Protein AF-A0A2Z6LKU2-F1 (afdb_monomer_lite)

Organism: Trifolium subterraneum (NCBI:txid3900)

Structure (mmCIF, N/CA/C/O backbone):
data_AF-A0A2Z6LKU2-F1
#
_entry.id   AF-A0A2Z6LKU2-F1
#
loop_
_atom_site.group_PDB
_atom_site.id
_atom_site.type_symbol
_atom_site.label_atom_id
_atom_site.label_alt_id
_atom_site.label_comp_id
_atom_site.label_asym_id
_atom_site.label_entity_id
_atom_site.label_seq_id
_atom_site.pdbx_PDB_ins_code
_atom_site.Cartn_x
_atom_site.Cartn_y
_atom_site.Cartn_z
_atom_site.occupancy
_atom_site.B_iso_or_equiv
_atom_site.auth_seq_id
_atom_site.auth_comp_id
_atom_site.auth_asym_id
_atom_site.auth_atom_id
_atom_site.pdbx_PDB_model_num
ATOM 1 N N . MET A 1 1 ? -12.713 -2.130 3.044 1.00 89.94 1 MET A N 1
ATOM 2 C CA . MET A 1 1 ? -11.555 -2.705 2.335 1.00 89.94 1 MET A CA 1
ATOM 3 C C . MET A 1 1 ? -11.783 -4.200 2.167 1.00 89.94 1 MET A C 1
ATOM 5 O O . MET A 1 1 ? -12.095 -4.865 3.149 1.00 89.94 1 MET A O 1
ATOM 9 N N . THR A 1 2 ? -11.712 -4.700 0.940 1.00 95.00 2 THR A N 1
ATOM 10 C CA . THR A 1 2 ? -11.947 -6.093 0.536 1.00 95.00 2 THR A CA 1
ATOM 11 C C . THR A 1 2 ? -10.673 -6.696 -0.072 1.00 95.00 2 THR A C 1
ATOM 13 O O . THR A 1 2 ? -9.779 -5.946 -0.462 1.00 95.00 2 THR A O 1
ATOM 16 N N . PRO A 1 3 ? -10.563 -8.032 -0.211 1.00 95.81 3 PRO A N 1
ATOM 17 C CA . PRO A 1 3 ? -9.411 -8.647 -0.877 1.00 95.81 3 PRO A CA 1
ATOM 18 C C . PRO A 1 3 ? -9.172 -8.151 -2.315 1.00 95.81 3 PRO A C 1
ATOM 20 O O . PRO A 1 3 ? -8.023 -8.049 -2.735 1.00 95.81 3 PRO A O 1
ATOM 23 N N . ALA A 1 4 ? -10.232 -7.801 -3.055 1.00 96.50 4 ALA A N 1
ATOM 24 C CA . ALA A 1 4 ? -10.111 -7.224 -4.396 1.00 96.50 4 ALA A CA 1
ATOM 25 C C . ALA A 1 4 ? -9.502 -5.812 -4.360 1.00 96.50 4 ALA A C 1
ATOM 27 O O . ALA A 1 4 ? -8.610 -5.518 -5.152 1.00 96.50 4 ALA A O 1
ATOM 28 N N . ASP A 1 5 ? -9.906 -4.983 -3.390 1.00 94.56 5 ASP A N 1
ATOM 29 C CA . ASP A 1 5 ? -9.334 -3.642 -3.195 1.00 94.56 5 ASP A CA 1
ATOM 30 C C . ASP A 1 5 ? -7.833 -3.717 -2.858 1.00 94.56 5 ASP A C 1
ATOM 32 O O . ASP A 1 5 ? -7.048 -2.868 -3.277 1.00 94.56 5 ASP A O 1
ATOM 36 N N . VAL A 1 6 ? -7.409 -4.735 -2.096 1.00 94.88 6 VAL A N 1
ATOM 37 C CA . VAL A 1 6 ? -5.984 -4.966 -1.800 1.00 94.88 6 VAL A CA 1
ATOM 38 C C . VAL A 1 6 ? -5.220 -5.301 -3.081 1.00 94.88 6 VAL A C 1
ATOM 40 O O . VAL A 1 6 ? -4.170 -4.713 -3.328 1.00 94.88 6 VAL A O 1
ATOM 43 N N . ALA A 1 7 ? -5.757 -6.197 -3.914 1.00 94.94 7 ALA A N 1
ATOM 44 C CA . ALA A 1 7 ? -5.134 -6.565 -5.182 1.00 94.94 7 ALA A CA 1
ATOM 45 C C . ALA A 1 7 ? -5.025 -5.368 -6.140 1.00 94.94 7 ALA A C 1
ATOM 47 O O . ALA A 1 7 ? -3.982 -5.178 -6.755 1.00 94.94 7 ALA A O 1
ATOM 48 N N . GLU A 1 8 ? -6.056 -4.524 -6.230 1.00 93.69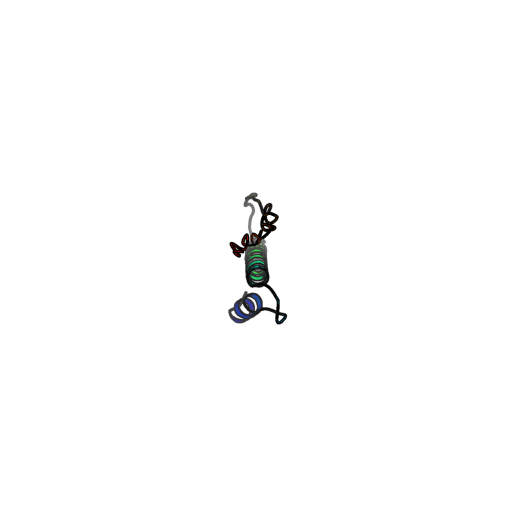 8 GLU A N 1
ATOM 49 C CA . GLU A 1 8 ? -6.026 -3.320 -7.071 1.00 93.69 8 GLU A CA 1
ATOM 50 C C . GLU A 1 8 ? -4.958 -2.308 -6.623 1.00 93.69 8 GLU A C 1
ATOM 52 O O . GLU A 1 8 ? -4.367 -1.622 -7.456 1.00 93.69 8 GLU A O 1
ATOM 57 N N . ASN A 1 9 ? -4.690 -2.196 -5.319 1.00 95.19 9 ASN A N 1
ATOM 58 C CA . ASN A 1 9 ? -3.644 -1.297 -4.829 1.00 95.19 9 ASN A CA 1
ATOM 59 C C . ASN A 1 9 ? -2.233 -1.877 -4.972 1.00 95.19 9 ASN A C 1
ATOM 61 O O . ASN A 1 9 ? -1.295 -1.102 -5.078 1.00 95.19 9 ASN A O 1
ATOM 65 N N . LEU A 1 10 ? -2.076 -3.203 -5.005 1.00 93.81 10 LEU A N 1
ATOM 66 C CA . LEU A 1 10 ? -0.777 -3.859 -5.215 1.00 93.81 10 LEU A CA 1
ATOM 67 C C . LEU A 1 10 ? -0.406 -4.033 -6.690 1.00 93.81 10 LEU A C 1
ATOM 69 O O . LEU A 1 10 ? 0.717 -4.436 -6.990 1.00 93.81 10 LEU A O 1
ATOM 73 N N . MET A 1 11 ? -1.338 -3.771 -7.605 1.00 92.75 11 MET A N 1
ATOM 74 C CA . MET A 1 11 ? -1.069 -3.821 -9.033 1.00 92.75 11 MET A CA 1
ATOM 75 C C . MET A 1 11 ? -0.741 -2.429 -9.577 1.00 92.75 11 MET A C 1
ATOM 77 O O . MET A 1 11 ? -1.479 -1.476 -9.296 1.00 92.75 11 MET A O 1
ATOM 81 N N . PRO A 1 12 ? 0.292 -2.324 -10.430 1.00 89.81 12 PRO A N 1
ATOM 82 C CA . PRO A 1 12 ? 0.568 -1.090 -11.133 1.00 89.81 12 PRO A CA 1
ATOM 83 C C . PRO A 1 12 ? -0.572 -0.776 -12.114 1.00 89.81 12 PRO A C 1
ATOM 85 O O . PRO A 1 12 ? -1.032 -1.632 -12.874 1.00 89.81 12 PRO A O 1
ATOM 88 N N . LYS A 1 13 ? -1.047 0.467 -12.104 1.00 88.88 13 LYS A N 1
ATOM 89 C CA . LYS A 1 13 ? -2.080 1.002 -13.003 1.00 88.88 13 LYS A CA 1
ATOM 90 C C . LYS A 1 13 ? -1.556 1.280 -14.403 1.00 88.88 13 LYS A C 1
ATOM 92 O O . LYS A 1 13 ? -2.339 1.292 -15.352 1.00 88.88 13 LYS A O 1
ATOM 97 N N . VAL A 1 14 ? -0.257 1.533 -14.531 1.00 88.81 14 VAL A N 1
ATOM 98 C CA . VAL A 1 14 ? 0.431 1.748 -15.808 1.00 88.81 14 VAL A CA 1
ATOM 99 C C . VAL A 1 14 ? 1.706 0.912 -15.854 1.00 88.81 14 VAL A C 1
ATOM 101 O O . VAL A 1 14 ? 2.260 0.562 -14.820 1.00 88.81 14 VAL A O 1
ATOM 104 N N . ALA A 1 15 ? 2.169 0.572 -17.058 1.00 89.56 15 ALA A N 1
ATOM 105 C CA . ALA A 1 15 ? 3.238 -0.413 -17.269 1.00 89.56 15 ALA A CA 1
ATOM 106 C C . ALA A 1 15 ? 4.584 -0.066 -16.600 1.00 89.56 15 ALA A C 1
ATOM 108 O O . ALA A 1 15 ? 5.418 -0.946 -16.420 1.00 89.56 15 ALA A O 1
ATOM 109 N N . ASN A 1 16 ? 4.792 1.203 -16.263 1.00 91.50 16 ASN A N 1
ATOM 110 C CA . ASN A 1 16 ? 6.000 1.752 -15.659 1.00 91.50 16 ASN A CA 1
ATOM 111 C C . ASN A 1 16 ? 5.717 2.443 -14.312 1.00 91.50 16 ASN A C 1
ATOM 113 O O . ASN A 1 16 ? 6.486 3.315 -13.917 1.00 91.50 16 ASN A O 1
ATOM 117 N N . GLU A 1 17 ? 4.591 2.130 -13.657 1.00 91.50 17 GLU A N 1
ATOM 118 C CA . GLU A 1 17 ? 4.332 2.611 -12.295 1.00 91.50 17 GLU A CA 1
ATOM 119 C C . GLU A 1 17 ? 5.282 1.902 -11.332 1.00 91.50 17 GLU A C 1
ATOM 121 O O . GLU A 1 17 ? 5.454 0.682 -11.404 1.00 91.50 17 GLU A O 1
ATOM 126 N N . ASP A 1 18 ? 5.894 2.681 -10.448 1.00 92.81 18 ASP A N 1
ATOM 127 C CA . ASP A 1 18 ? 6.813 2.157 -9.458 1.00 92.81 18 ASP A CA 1
ATOM 128 C C . ASP A 1 18 ? 6.078 1.348 -8.374 1.00 92.81 18 ASP A C 1
ATOM 130 O O . ASP A 1 18 ? 4.911 1.591 -8.034 1.00 92.81 18 ASP A O 1
ATOM 134 N N . VAL A 1 19 ? 6.770 0.351 -7.828 1.00 91.12 19 VAL A N 1
ATOM 135 C CA . VAL A 1 19 ? 6.240 -0.529 -6.785 1.00 91.12 19 VAL A CA 1
ATOM 136 C C . VAL A 1 19 ? 5.930 0.275 -5.523 1.00 91.12 19 VAL A C 1
ATOM 138 O O . VAL A 1 19 ? 4.909 0.018 -4.879 1.00 91.12 19 VAL A O 1
ATOM 141 N N . GLU A 1 20 ? 6.740 1.285 -5.203 1.00 94.19 20 GLU A N 1
ATOM 142 C CA . GLU A 1 20 ? 6.517 2.161 -4.049 1.00 94.19 20 GLU A CA 1
ATOM 143 C C . GLU A 1 20 ? 5.199 2.923 -4.179 1.00 94.19 20 GLU A C 1
ATOM 145 O O . GLU A 1 20 ? 4.387 2.913 -3.254 1.00 94.19 20 GLU A O 1
ATOM 150 N N . THR A 1 21 ? 4.883 3.432 -5.374 1.00 94.75 21 THR A N 1
ATOM 151 C CA . THR A 1 21 ? 3.598 4.101 -5.645 1.00 94.75 21 THR A CA 1
ATOM 152 C C . THR A 1 21 ? 2.398 3.176 -5.388 1.00 94.75 21 THR A C 1
ATOM 154 O O . THR A 1 21 ? 1.361 3.602 -4.866 1.00 94.75 21 THR A O 1
ATOM 157 N N . SER A 1 22 ? 2.517 1.887 -5.720 1.00 94.31 22 SER A N 1
ATOM 158 C CA . SER A 1 22 ? 1.471 0.890 -5.437 1.00 94.31 22 SER A CA 1
ATOM 159 C C . SER A 1 22 ? 1.309 0.666 -3.923 1.00 94.31 22 SER A C 1
ATOM 161 O O . SER A 1 22 ? 0.195 0.677 -3.383 1.00 94.31 22 SER A O 1
ATOM 163 N N . LEU A 1 23 ? 2.426 0.547 -3.199 1.00 95.75 23 LEU A N 1
ATOM 164 C CA . LEU A 1 23 ? 2.438 0.373 -1.745 1.00 95.75 23 LEU A CA 1
ATOM 165 C C . LEU A 1 23 ? 1.891 1.599 -1.001 1.00 95.75 23 LEU A C 1
ATOM 167 O O . LEU A 1 23 ? 1.052 1.447 -0.110 1.00 95.75 23 LEU A O 1
ATOM 171 N N . GLU A 1 24 ? 2.278 2.811 -1.394 1.00 95.56 24 GLU A N 1
ATOM 172 C CA . GLU A 1 24 ? 1.755 4.060 -0.833 1.00 95.56 24 GLU A CA 1
ATOM 173 C C . GLU A 1 24 ? 0.236 4.149 -0.963 1.00 95.56 24 GLU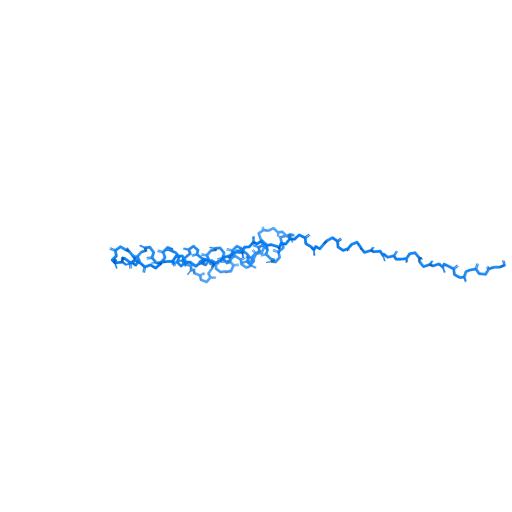 A C 1
ATOM 175 O O . GLU A 1 24 ? -0.477 4.496 -0.013 1.00 95.56 24 GLU A O 1
ATOM 180 N N . ARG A 1 25 ? -0.291 3.793 -2.139 1.00 94.88 25 ARG A N 1
ATOM 181 C 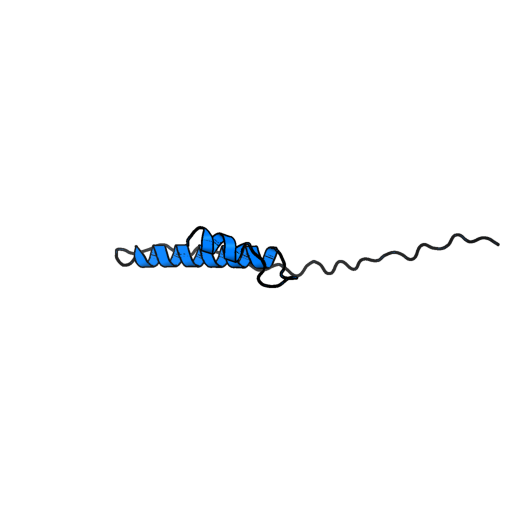CA . ARG A 1 25 ? -1.734 3.789 -2.386 1.00 94.88 25 ARG A CA 1
ATOM 182 C C . ARG A 1 25 ? -2.454 2.800 -1.478 1.00 94.88 25 ARG A C 1
ATOM 184 O O . ARG A 1 25 ? -3.502 3.148 -0.923 1.00 94.88 25 ARG A O 1
ATOM 191 N N . LEU A 1 26 ? -1.882 1.614 -1.260 1.00 95.88 26 LEU A N 1
ATOM 192 C CA . LEU A 1 26 ? -2.413 0.648 -0.300 1.00 95.88 26 LEU A CA 1
ATOM 193 C C . LEU A 1 26 ? -2.407 1.212 1.129 1.00 95.88 26 LEU A C 1
ATOM 195 O O . LEU A 1 26 ? -3.424 1.131 1.822 1.00 95.88 26 LEU A O 1
ATOM 199 N N . ILE A 1 27 ? -1.300 1.818 1.565 1.00 96.25 27 ILE A N 1
ATOM 200 C CA . ILE A 1 27 ? -1.168 2.420 2.901 1.00 96.25 27 ILE A CA 1
ATOM 201 C C . ILE A 1 27 ? -2.236 3.501 3.108 1.00 96.25 27 ILE A C 1
ATOM 203 O O . ILE A 1 27 ? -2.946 3.489 4.119 1.00 96.25 27 ILE A O 1
ATOM 207 N N . GLN A 1 28 ? -2.419 4.397 2.136 1.00 95.62 28 GLN A N 1
ATOM 208 C CA . GLN A 1 28 ? -3.450 5.433 2.192 1.00 95.62 28 GLN A CA 1
ATOM 209 C C . GLN A 1 28 ? -4.865 4.841 2.249 1.00 95.62 28 GLN A C 1
ATOM 211 O O . GLN A 1 28 ? -5.689 5.292 3.050 1.00 95.62 28 GLN A O 1
ATOM 216 N N . ALA A 1 29 ? -5.161 3.821 1.437 1.00 95.25 29 ALA A N 1
ATOM 217 C CA . ALA A 1 29 ? -6.463 3.154 1.437 1.00 95.25 29 ALA A CA 1
ATOM 218 C C . ALA A 1 29 ? -6.767 2.485 2.788 1.00 95.25 29 ALA A C 1
ATOM 220 O O . ALA A 1 29 ? -7.887 2.584 3.297 1.00 95.25 29 ALA A O 1
ATOM 221 N N . LEU A 1 30 ? -5.768 1.854 3.412 1.00 95.06 30 LEU A N 1
ATOM 222 C CA . LEU A 1 30 ? -5.902 1.241 4.734 1.00 95.06 30 LEU A CA 1
ATOM 223 C C . LEU A 1 30 ? -6.089 2.284 5.842 1.00 95.06 30 LEU A C 1
ATOM 225 O O . LEU A 1 30 ? -6.941 2.088 6.710 1.00 95.06 30 LEU A O 1
ATOM 229 N N . ARG A 1 31 ? -5.346 3.399 5.810 1.00 94.00 31 ARG A N 1
ATOM 230 C CA . ARG A 1 31 ? -5.524 4.517 6.755 1.00 94.00 31 ARG A CA 1
ATOM 231 C C . ARG A 1 31 ? -6.949 5.070 6.686 1.00 94.00 31 ARG A C 1
ATOM 233 O O . ARG A 1 31 ? -7.626 5.115 7.711 1.00 94.00 31 ARG A O 1
ATOM 240 N N . ARG A 1 32 ? -7.441 5.365 5.477 1.00 92.12 32 ARG A N 1
ATOM 241 C CA . ARG A 1 32 ? -8.823 5.829 5.255 1.00 92.12 32 ARG A CA 1
ATOM 242 C C . ARG A 1 32 ? -9.848 4.801 5.724 1.00 92.12 32 ARG A C 1
ATOM 244 O O . ARG A 1 32 ? -10.767 5.152 6.450 1.00 92.12 32 ARG A O 1
ATOM 251 N N . SER A 1 33 ? -9.669 3.521 5.390 1.00 92.00 33 SER A N 1
ATOM 252 C CA . SER A 1 33 ? -10.606 2.476 5.821 1.00 92.00 33 SER A CA 1
ATOM 253 C C . SER A 1 33 ? -10.666 2.331 7.345 1.00 92.00 33 SER A C 1
ATOM 255 O 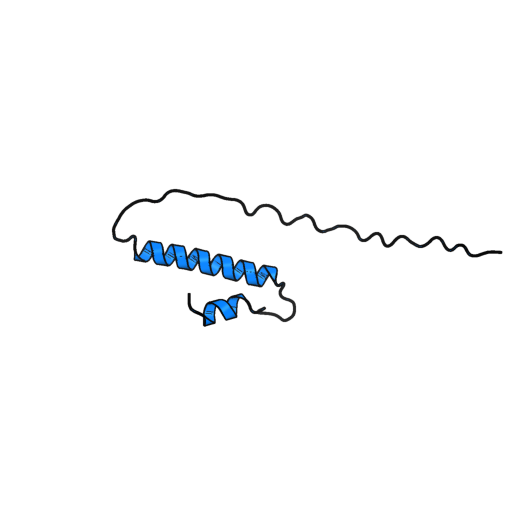O . SER A 1 33 ? -11.731 2.010 7.869 1.00 92.00 33 SER A O 1
ATOM 257 N N . LYS A 1 34 ? -9.551 2.542 8.059 1.00 89.56 34 LYS A N 1
ATOM 258 C CA . LYS A 1 34 ? -9.524 2.553 9.530 1.00 89.56 34 LYS A CA 1
ATOM 259 C C . LYS A 1 34 ? -10.227 3.786 10.091 1.00 89.56 34 LYS A C 1
ATOM 261 O O . LYS A 1 34 ? -11.007 3.649 11.025 1.00 89.56 34 LYS A O 1
ATOM 266 N N . GLU A 1 35 ? -9.980 4.966 9.528 1.00 89.94 35 GLU A N 1
ATOM 267 C CA . GLU A 1 35 ? -10.658 6.202 9.936 1.00 89.94 35 GLU A CA 1
ATOM 268 C C . GLU A 1 35 ? -12.173 6.119 9.703 1.00 89.94 35 GLU A C 1
ATOM 270 O O . GLU A 1 35 ? -12.955 6.447 10.590 1.00 89.94 35 GLU A O 1
ATOM 275 N N . GLU A 1 36 ? -12.611 5.608 8.552 1.00 87.12 36 GLU A N 1
ATOM 276 C CA . GLU A 1 36 ? -14.029 5.412 8.251 1.00 87.12 36 GLU A CA 1
ATOM 277 C C . GLU A 1 36 ? -14.688 4.378 9.166 1.00 87.12 36 GLU A C 1
ATOM 279 O O . GLU A 1 36 ? -15.834 4.574 9.573 1.00 87.12 36 GLU A O 1
ATOM 284 N N . ALA A 1 37 ? -13.989 3.286 9.496 1.00 86.06 37 ALA A N 1
ATOM 285 C CA . ALA A 1 37 ? -14.472 2.305 10.466 1.00 86.06 37 ALA A CA 1
ATOM 286 C C . ALA A 1 37 ? -14.640 2.953 11.848 1.00 86.06 37 ALA A C 1
ATOM 288 O O . ALA A 1 37 ? -15.737 2.917 12.404 1.00 86.06 37 ALA A O 1
ATOM 289 N N . LYS A 1 38 ? -13.616 3.679 12.317 1.00 83.19 38 LYS A N 1
ATOM 290 C CA . LYS A 1 38 ? -13.671 4.453 13.564 1.00 83.19 38 LYS A CA 1
ATOM 291 C C . LYS A 1 38 ? -14.785 5.497 13.556 1.00 83.19 38 LYS A C 1
ATOM 293 O O . LYS A 1 38 ? -15.450 5.666 14.564 1.00 83.19 38 LYS A O 1
ATOM 298 N N . LYS A 1 39 ? -15.039 6.186 12.440 1.00 78.75 39 LYS A N 1
ATOM 299 C CA . LYS A 1 39 ? -16.123 7.178 12.328 1.00 78.75 39 LYS A CA 1
ATOM 300 C C . LYS A 1 39 ? -17.511 6.536 12.367 1.00 78.75 39 LYS A C 1
ATOM 302 O O . LYS A 1 39 ? -18.442 7.135 12.899 1.00 78.75 39 LYS A O 1
ATOM 307 N N . LYS A 1 40 ? -17.659 5.331 11.808 1.00 74.56 40 LYS A N 1
ATOM 308 C CA . LYS A 1 40 ? -18.902 4.547 11.882 1.00 74.56 40 LYS A CA 1
ATOM 309 C C . LYS A 1 40 ? -19.140 3.978 13.282 1.00 74.56 40 LYS A C 1
ATOM 311 O O . LYS A 1 40 ? -20.291 3.875 13.687 1.00 74.56 40 LYS A O 1
ATOM 316 N N . GLU A 1 41 ? -18.081 3.656 14.020 1.00 67.81 41 GLU A N 1
ATOM 317 C CA . GLU A 1 41 ? -18.161 3.243 15.429 1.00 67.81 41 GLU A CA 1
ATOM 318 C C . GLU A 1 41 ? -18.319 4.452 16.382 1.00 67.81 41 GLU A C 1
ATOM 320 O O . GLU A 1 41 ? -19.026 4.381 17.383 1.00 67.81 41 GLU A O 1
ATOM 325 N N . GLY A 1 42 ? -17.746 5.602 16.023 1.00 52.25 42 GLY A N 1
ATOM 326 C CA . GLY A 1 42 ? -17.652 6.831 16.817 1.00 52.25 42 GLY A CA 1
ATOM 327 C C . GLY A 1 42 ? -18.862 7.771 16.771 1.00 52.25 42 GLY A C 1
ATOM 328 O O . GLY A 1 42 ? -18.772 8.888 17.272 1.00 52.25 42 GLY A O 1
ATOM 329 N N . THR A 1 43 ? -20.021 7.351 16.246 1.00 54.06 43 THR A N 1
ATOM 330 C CA . THR A 1 43 ? -21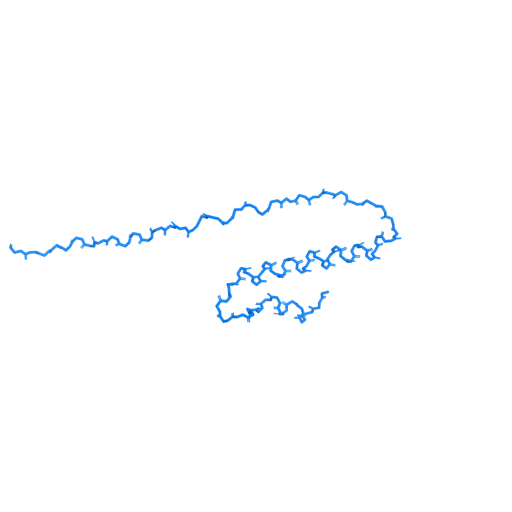.295 8.022 16.594 1.00 54.06 43 THR A CA 1
ATOM 331 C C . THR A 1 43 ? -21.794 7.620 17.990 1.00 54.06 43 THR A C 1
ATOM 333 O O . THR A 1 43 ? -22.887 8.014 18.389 1.00 54.06 43 THR A O 1
ATOM 336 N N . SER A 1 44 ? -21.000 6.847 18.739 1.00 52.09 44 SER A N 1
ATOM 337 C CA . SER A 1 44 ? -21.199 6.529 20.150 1.00 52.09 44 SER A CA 1
ATOM 338 C C . SER A 1 44 ? -19.871 6.642 20.917 1.00 52.09 44 SER A C 1
ATOM 340 O O . SER A 1 44 ? -19.250 5.631 21.219 1.00 52.09 44 SER A O 1
ATOM 342 N N . GLY A 1 45 ? -19.460 7.865 21.268 1.00 47.69 45 GLY A N 1
ATOM 343 C CA . GLY A 1 45 ? -18.469 8.109 22.330 1.00 47.69 45 GLY A CA 1
ATOM 344 C C . GLY A 1 45 ? -17.073 8.542 21.868 1.00 47.69 45 GLY A C 1
ATOM 345 O O . GLY A 1 45 ? -16.291 7.730 21.398 1.00 47.69 45 GLY A O 1
ATOM 346 N N . GLU A 1 46 ? -16.820 9.846 22.001 1.00 53.72 46 GLU A N 1
ATOM 347 C CA . GLU A 1 46 ? -15.653 10.486 22.641 1.00 53.72 46 GLU A CA 1
ATOM 348 C C . GLU A 1 46 ? -14.250 9.818 22.567 1.00 53.72 46 GLU A C 1
ATOM 350 O O . GLU A 1 46 ? -14.043 8.701 23.025 1.00 53.72 46 GLU A O 1
ATOM 355 N N . ASP A 1 47 ? -13.282 10.615 22.082 1.00 51.62 47 ASP A N 1
ATOM 356 C CA . ASP A 1 47 ? -11.821 10.557 22.289 1.00 51.62 47 ASP A CA 1
ATOM 357 C C . ASP A 1 47 ? -10.978 9.387 21.737 1.00 51.62 47 ASP A C 1
ATOM 359 O O . ASP A 1 47 ? -10.962 8.294 22.279 1.00 51.62 47 ASP A O 1
ATOM 363 N N . THR A 1 48 ? -10.089 9.700 20.779 1.00 47.09 48 THR A N 1
ATOM 364 C CA . THR A 1 48 ? -8.633 9.463 20.932 1.00 47.09 48 THR A CA 1
ATOM 365 C C . THR A 1 48 ? -7.840 10.399 20.014 1.00 47.09 48 THR A C 1
ATOM 367 O O . THR A 1 48 ? -7.764 10.191 18.803 1.00 47.09 48 THR A O 1
ATOM 370 N N . SER A 1 49 ? -7.290 11.446 20.627 1.00 48.62 49 SER A N 1
ATOM 371 C CA . SER A 1 49 ? -5.930 11.977 20.468 1.00 48.62 49 SER A CA 1
ATOM 372 C C . SER A 1 49 ? -5.118 11.584 19.219 1.00 48.62 49 SER A C 1
ATOM 374 O O . SER A 1 49 ? -4.767 10.428 19.021 1.00 48.62 49 SER A O 1
ATOM 376 N N . LYS A 1 50 ? -4.742 12.615 18.454 1.00 58.62 50 LYS A N 1
ATOM 377 C CA . LYS A 1 50 ? -3.386 12.896 17.942 1.00 58.62 50 LYS A CA 1
ATOM 378 C C . LYS A 1 50 ? -2.324 11.800 18.184 1.00 58.62 50 LYS A C 1
ATOM 380 O O . LYS A 1 50 ? -1.891 11.621 19.317 1.00 58.62 50 LYS A O 1
ATOM 385 N N . GLU A 1 51 ? -1.857 11.200 17.093 1.00 49.91 51 GLU A N 1
ATOM 386 C CA . GLU A 1 51 ? -0.564 10.515 16.916 1.00 49.91 51 GLU A CA 1
ATOM 387 C C . GLU A 1 51 ? -0.216 10.769 15.428 1.00 49.91 51 GLU A C 1
ATOM 389 O O . GLU A 1 51 ? -0.999 10.405 14.551 1.00 49.91 51 GLU A O 1
ATOM 394 N N . GLU A 1 52 ? 0.614 11.771 15.103 1.00 50.22 52 GLU A N 1
ATOM 395 C CA . GLU A 1 52 ? 2.080 11.644 14.923 1.00 50.22 52 GLU A CA 1
ATOM 396 C C . GLU A 1 52 ? 2.417 10.568 13.863 1.00 50.22 52 GLU A C 1
ATOM 398 O O . GLU A 1 52 ? 1.921 9.454 13.938 1.00 50.22 52 GLU A O 1
ATOM 403 N N . ALA A 1 53 ? 3.211 10.778 12.817 1.00 51.47 53 ALA A N 1
ATOM 404 C CA . ALA A 1 53 ? 4.042 11.882 12.375 1.00 51.47 53 ALA A CA 1
ATOM 405 C C . ALA A 1 53 ? 4.559 11.554 10.946 1.00 51.47 53 ALA A C 1
ATOM 407 O O . ALA A 1 53 ? 4.238 10.503 10.391 1.00 51.47 53 ALA A O 1
ATOM 408 N N . GLU A 1 54 ? 5.321 12.499 10.388 1.00 54.03 54 GLU A N 1
ATOM 409 C CA . GLU A 1 54 ? 6.440 12.316 9.445 1.00 54.03 54 GLU A CA 1
ATOM 410 C C . GLU A 1 54 ? 6.269 11.424 8.198 1.00 54.03 54 GLU A C 1
ATOM 412 O O . GLU A 1 54 ? 6.413 10.210 8.233 1.00 54.03 54 GLU A O 1
ATOM 417 N N . ASP A 1 55 ? 6.069 12.081 7.052 1.00 51.44 55 ASP A N 1
ATOM 418 C CA . ASP A 1 55 ? 6.575 11.608 5.757 1.00 51.44 55 ASP A CA 1
ATOM 419 C C . ASP A 1 55 ? 7.309 12.796 5.118 1.00 51.44 55 ASP A C 1
ATOM 421 O O . ASP A 1 55 ? 6.782 13.574 4.322 1.00 51.44 55 ASP A O 1
ATOM 425 N N . ALA A 1 56 ? 8.486 13.060 5.674 1.00 56.81 56 ALA A N 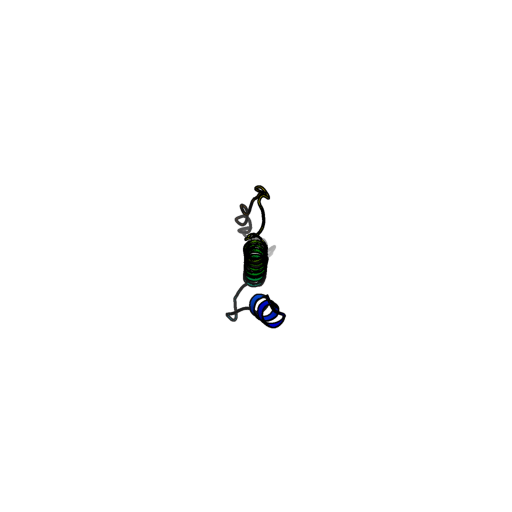1
ATOM 426 C CA . ALA A 1 56 ? 9.488 13.941 5.115 1.00 56.81 56 ALA A CA 1
ATOM 427 C C . ALA A 1 56 ? 10.752 13.095 5.021 1.00 56.81 56 ALA A C 1
ATOM 429 O O . ALA A 1 56 ? 11.327 12.807 6.060 1.00 56.81 56 ALA A O 1
ATOM 430 N N . GLU A 1 57 ? 11.095 12.673 3.804 1.00 57.59 57 GLU A N 1
ATOM 431 C CA . GLU A 1 57 ? 12.430 12.323 3.286 1.00 57.59 57 GLU A CA 1
ATOM 432 C C . GLU A 1 57 ? 12.291 11.247 2.206 1.00 57.59 57 GLU A C 1
ATOM 434 O O . GLU A 1 57 ? 12.435 10.062 2.465 1.00 57.59 57 GLU A O 1
ATOM 439 N N . ASP A 1 58 ? 12.050 11.681 0.969 1.00 52.78 58 ASP A N 1
ATOM 440 C CA . ASP A 1 58 ? 12.615 10.978 -0.180 1.00 52.78 58 ASP A CA 1
ATOM 441 C C . ASP A 1 58 ? 13.113 12.023 -1.185 1.00 52.78 58 ASP A C 1
ATOM 443 O O . ASP A 1 58 ? 12.375 12.586 -1.997 1.00 52.78 58 ASP A O 1
ATOM 447 N N . LYS A 1 59 ? 14.366 12.444 -0.989 1.00 54.97 59 LYS A N 1
ATOM 448 C CA . LYS A 1 59 ? 15.096 13.363 -1.878 1.00 54.97 59 LYS A CA 1
ATOM 449 C C . LYS A 1 59 ? 16.583 13.025 -1.987 1.00 54.97 59 LYS A C 1
ATOM 451 O O . LYS A 1 59 ? 17.361 13.867 -2.424 1.00 54.97 59 LYS A O 1
ATOM 456 N N . GLU A 1 60 ? 16.985 11.813 -1.624 1.00 56.50 60 GLU A N 1
ATOM 457 C CA . GLU A 1 60 ? 18.393 11.414 -1.634 1.00 56.50 60 GLU A CA 1
ATOM 458 C C . GLU A 1 60 ? 18.630 10.162 -2.475 1.00 56.50 60 GLU A C 1
ATOM 460 O O . GLU A 1 60 ? 19.072 9.164 -1.936 1.00 56.50 60 GLU A O 1
ATOM 465 N N . LEU A 1 61 ? 18.385 10.199 -3.789 1.00 50.06 61 LEU A N 1
ATOM 466 C CA . LEU A 1 61 ? 18.984 9.231 -4.724 1.00 50.06 61 LEU A CA 1
ATOM 467 C C . LEU A 1 61 ? 19.250 9.871 -6.102 1.00 50.06 61 LEU A C 1
ATOM 469 O O . LEU A 1 61 ? 18.838 9.368 -7.142 1.00 50.06 61 LEU A O 1
ATOM 473 N N . GLU A 1 62 ? 19.979 10.987 -6.116 1.00 56.41 62 GLU A N 1
ATOM 474 C CA . GLU A 1 62 ? 20.775 11.398 -7.283 1.00 56.41 62 GLU A CA 1
ATOM 475 C C . GLU A 1 62 ? 22.259 11.149 -6.964 1.00 56.41 62 GLU A C 1
ATOM 477 O O . GLU A 1 62 ? 23.085 12.057 -6.982 1.00 56.41 62 GLU A O 1
ATOM 482 N N . GLU A 1 63 ? 22.604 9.907 -6.601 1.00 57.03 63 GLU A N 1
ATOM 483 C CA . GLU A 1 63 ? 24.006 9.486 -6.563 1.00 57.03 63 GLU A CA 1
ATOM 484 C C . GLU A 1 63 ? 24.460 9.280 -8.016 1.00 57.03 63 GLU A C 1
ATOM 486 O O . GLU A 1 63 ? 24.191 8.271 -8.671 1.00 57.03 63 GLU A O 1
ATOM 491 N N . GLU A 1 64 ? 25.056 10.348 -8.537 1.00 56.53 64 GLU A N 1
ATOM 492 C CA . GLU A 1 64 ? 25.771 10.458 -9.799 1.00 56.53 64 GLU A CA 1
ATOM 493 C C . GLU A 1 64 ? 26.692 9.241 -9.986 1.00 56.53 64 GLU A C 1
ATOM 495 O O . GLU A 1 64 ? 27.708 9.077 -9.310 1.00 56.53 64 GLU A O 1
ATOM 500 N N . ILE A 1 65 ? 26.304 8.346 -10.895 1.00 56.50 65 ILE A N 1
ATOM 501 C CA . ILE A 1 65 ? 27.094 7.177 -11.274 1.00 56.50 65 ILE A CA 1
ATOM 502 C C . ILE A 1 65 ? 28.280 7.686 -12.106 1.00 56.50 65 ILE A C 1
ATOM 504 O O . ILE A 1 65 ? 28.222 7.726 -13.335 1.00 56.50 65 ILE A O 1
ATOM 508 N N . ASP A 1 66 ? 29.348 8.111 -11.432 1.00 54.66 66 ASP A N 1
ATOM 509 C CA . ASP A 1 66 ? 30.656 8.384 -12.030 1.00 54.66 66 ASP A CA 1
ATOM 510 C C . ASP A 1 66 ? 31.262 7.048 -12.487 1.00 54.66 66 ASP A C 1
ATOM 512 O O . ASP A 1 66 ? 32.024 6.380 -11.785 1.00 54.66 66 ASP A O 1
ATOM 516 N N . ILE A 1 67 ? 30.850 6.591 -13.672 1.00 59.28 67 ILE A N 1
ATOM 517 C CA . ILE A 1 67 ? 31.564 5.550 -14.410 1.00 59.28 67 ILE A CA 1
ATOM 518 C C . ILE A 1 67 ? 32.873 6.170 -14.884 1.00 59.28 67 ILE A C 1
ATOM 520 O O . ILE A 1 67 ? 32.968 6.697 -15.991 1.00 59.28 67 ILE A O 1
ATOM 524 N N . GLY A 1 68 ? 33.858 6.107 -13.986 1.00 52.78 68 GLY A N 1
ATOM 525 C CA . GLY A 1 68 ? 35.231 6.510 -14.216 1.00 52.78 68 GLY A CA 1
ATOM 526 C C . GLY A 1 68 ? 35.718 6.023 -15.575 1.00 52.78 68 GLY A C 1
ATOM 527 O O . GLY A 1 68 ? 35.743 4.825 -15.866 1.00 52.78 68 GLY A O 1
ATOM 528 N N . GLU A 1 69 ? 36.087 6.990 -16.408 1.00 54.25 69 GLU A N 1
ATOM 529 C CA . GLU A 1 69 ? 36.819 6.778 -17.643 1.00 54.25 69 GLU A CA 1
ATOM 530 C C . GLU A 1 69 ? 38.116 6.034 -17.300 1.00 54.25 69 GLU A C 1
ATOM 532 O O . GLU A 1 69 ? 39.033 6.581 -16.687 1.00 54.25 69 GLU A O 1
ATOM 537 N N . ASP A 1 70 ? 38.146 4.748 -17.641 1.00 62.81 70 ASP A N 1
ATOM 538 C CA . ASP A 1 70 ? 39.286 3.852 -17.486 1.00 62.81 70 ASP A CA 1
ATOM 539 C C . ASP A 1 70 ? 40.498 4.487 -18.201 1.00 62.81 70 ASP A C 1
ATOM 541 O O . ASP A 1 70 ? 40.465 4.634 -19.432 1.00 62.81 70 ASP A O 1
ATOM 545 N N . PRO A 1 71 ? 41.568 4.920 -17.502 1.00 62.75 71 PRO A N 1
ATOM 546 C CA . PRO A 1 71 ? 42.719 5.488 -18.179 1.00 62.75 71 PRO A CA 1
ATOM 547 C C . PRO A 1 71 ? 43.421 4.367 -18.944 1.00 62.75 71 PRO A C 1
ATOM 549 O O . PRO A 1 71 ? 44.182 3.587 -18.378 1.00 62.75 71 PRO A O 1
ATOM 552 N N . ASN A 1 72 ? 43.152 4.304 -20.249 1.00 66.50 72 ASN A N 1
ATOM 553 C CA . ASN A 1 72 ? 43.775 3.409 -21.218 1.00 66.50 72 ASN A CA 1
ATOM 554 C C . ASN A 1 72 ? 45.300 3.300 -20.986 1.00 66.50 72 ASN A C 1
ATOM 556 O O . ASN A 1 72 ? 46.033 4.241 -21.312 1.00 66.50 72 ASN A O 1
ATOM 560 N N . PRO A 1 73 ? 45.830 2.159 -20.502 1.00 65.44 73 PRO A N 1
ATOM 561 C CA . PRO A 1 73 ? 47.266 1.936 -20.422 1.00 65.44 73 PRO A CA 1
ATOM 562 C C . PRO A 1 73 ? 47.762 1.402 -21.777 1.00 65.44 73 PRO A C 1
ATOM 564 O O . PRO A 1 73 ? 48.190 0.255 -21.923 1.00 65.44 73 PRO A O 1
ATOM 567 N N . GLY A 1 74 ? 47.663 2.247 -22.803 1.00 57.22 74 GLY A N 1
ATOM 568 C CA . GLY A 1 74 ? 47.953 1.920 -24.197 1.00 57.22 74 GLY A CA 1
ATOM 569 C C . GLY A 1 74 ? 49.294 2.474 -24.671 1.00 57.22 74 GLY A C 1
ATOM 570 O O . GLY A 1 74 ? 49.344 3.516 -25.309 1.00 57.22 74 GLY A O 1
ATOM 571 N N . LYS A 1 75 ? 50.361 1.747 -24.335 1.00 54.50 75 LYS A N 1
ATOM 572 C CA . LYS A 1 75 ? 51.651 1.598 -25.043 1.00 54.50 75 LYS A CA 1
ATOM 573 C C . LYS A 1 75 ? 51.795 2.329 -26.399 1.00 54.50 75 LYS A C 1
ATOM 575 O O . LYS A 1 75 ? 51.045 2.016 -27.320 1.00 54.50 75 LYS A O 1
ATOM 580 N N . SER A 1 76 ? 52.866 3.120 -26.556 1.00 53.69 76 SER A N 1
ATOM 581 C CA . SER A 1 76 ? 53.935 2.925 -27.566 1.00 53.69 76 SER A CA 1
ATOM 582 C C . SER A 1 76 ? 55.048 3.962 -27.450 1.00 53.69 76 SER A C 1
ATOM 584 O O . SER A 1 76 ? 54.729 5.159 -27.306 1.00 53.69 76 SER A O 1
#

Foldseek 3Di:
DDPVVLVVLQDDPDPPDDNVNSVVSNVVVVVVVVVVVCVVVPVPDDDDDDDDDDPPDDDPPPPPPCPDDDPPPDDD

pLDDT: mean 74.55, std 18.91, range [47.09, 96.5]

Sequence (76 aa):
MTPADVAENLMPKVANEDVETSLERLIQALRRSKEEAKKKEGTSGEDTSKEEAEDAEDKELEEEIDIGEDPNPGKS

Radius of gyration: 23.37 Å; chains: 1; bounding box: 75×23×50 Å

InterPro domains:
  IPR058017 AAA+ ATPase At3g28540-like, C-terminal domain [PF25568] (1-41)

Secondary structure (DSSP, 8-state):
--HHHHHHHHS-SSTT--HHHHHHHHHHHHHHHHHHHHHHHTTS--------------------------------